Protein AF-A0A1X9XQB3-F1 (afdb_monomer_lite)

Structure (mmCIF, N/CA/C/O backbone):
data_AF-A0A1X9XQB3-F1
#
_entry.id   AF-A0A1X9XQB3-F1
#
loop_
_atom_site.group_PDB
_atom_site.id
_atom_site.type_symbol
_atom_site.label_atom_id
_atom_site.label_alt_id
_atom_site.label_comp_id
_atom_site.label_asym_id
_atom_site.label_entity_id
_atom_site.label_seq_id
_atom_site.pdbx_PDB_ins_code
_atom_site.Cartn_x
_atom_site.Cartn_y
_atom_site.Cartn_z
_atom_site.occupancy
_atom_site.B_iso_or_equiv
_atom_site.auth_seq_id
_atom_site.auth_comp_id
_atom_site.auth_asym_id
_atom_site.auth_atom_id
_atom_site.pdbx_PDB_model_num
ATOM 1 N N . ASN A 1 1 ? 27.694 -16.176 2.802 1.00 37.44 1 ASN A N 1
ATOM 2 C CA . ASN A 1 1 ? 26.279 -16.434 2.450 1.00 37.44 1 ASN A CA 1
ATOM 3 C C . ASN A 1 1 ? 25.367 -15.620 3.354 1.00 37.44 1 ASN A C 1
ATOM 5 O O . ASN A 1 1 ? 24.783 -16.163 4.282 1.00 37.44 1 ASN A O 1
ATOM 9 N N . VAL A 1 2 ? 25.298 -14.306 3.128 1.00 40.78 2 VAL A N 1
ATOM 10 C CA . VAL A 1 2 ? 24.324 -13.443 3.809 1.00 40.78 2 VAL A CA 1
ATOM 11 C C . VAL A 1 2 ? 23.009 -13.621 3.057 1.00 40.78 2 VAL A C 1
ATOM 13 O O . VAL A 1 2 ? 22.964 -13.388 1.854 1.00 40.78 2 VAL A O 1
ATOM 16 N N . LYS A 1 3 ? 21.971 -14.121 3.732 1.00 46.22 3 LYS A N 1
ATOM 17 C CA . LYS A 1 3 ? 20.614 -14.098 3.182 1.00 46.22 3 LYS A CA 1
ATOM 18 C C . LYS A 1 3 ? 20.182 -12.634 3.177 1.00 46.22 3 LYS A C 1
ATOM 20 O O . LYS A 1 3 ? 20.075 -12.053 4.252 1.00 46.22 3 LYS A O 1
ATOM 25 N N . GLU A 1 4 ? 19.992 -12.038 2.004 1.00 46.62 4 GLU A N 1
ATOM 26 C CA . GLU A 1 4 ? 19.355 -10.725 1.893 1.00 46.62 4 GLU A CA 1
ATOM 27 C C . GLU A 1 4 ? 17.985 -10.778 2.574 1.00 46.62 4 GLU A C 1
ATOM 29 O O . GLU A 1 4 ? 17.056 -11.435 2.107 1.00 46.62 4 GLU A O 1
ATOM 34 N N . THR A 1 5 ? 17.853 -10.100 3.708 1.00 53.50 5 THR A N 1
ATOM 35 C CA . THR A 1 5 ? 16.567 -9.839 4.349 1.00 53.50 5 THR A CA 1
ATOM 36 C C . THR A 1 5 ? 16.089 -8.478 3.849 1.00 53.50 5 THR A C 1
ATOM 38 O O . THR A 1 5 ? 16.226 -7.464 4.528 1.00 53.50 5 THR A O 1
ATOM 41 N N . GLY A 1 6 ? 15.603 -8.446 2.604 1.00 54.69 6 GLY A N 1
ATOM 42 C CA . GLY A 1 6 ? 15.440 -7.250 1.758 1.00 54.69 6 GLY A CA 1
ATOM 43 C C . GLY A 1 6 ? 14.592 -6.076 2.275 1.00 54.69 6 GLY A C 1
ATOM 44 O O . GLY A 1 6 ? 14.440 -5.100 1.553 1.00 54.69 6 GLY A O 1
ATOM 45 N N . TYR A 1 7 ? 14.067 -6.108 3.502 1.00 55.44 7 TYR A N 1
ATOM 46 C CA . TYR A 1 7 ? 13.210 -5.044 4.043 1.00 55.44 7 TYR A CA 1
ATOM 47 C C . TYR A 1 7 ? 13.419 -4.769 5.540 1.00 55.44 7 TYR A C 1
ATOM 49 O O . TYR A 1 7 ? 12.659 -4.007 6.129 1.00 55.44 7 TYR A O 1
ATOM 57 N N . THR A 1 8 ? 14.440 -5.354 6.183 1.00 58.28 8 THR A N 1
ATOM 58 C CA . THR A 1 8 ? 14.627 -5.260 7.649 1.00 58.28 8 THR A CA 1
ATOM 59 C C . THR A 1 8 ? 14.812 -3.825 8.153 1.00 58.28 8 THR A C 1
ATOM 61 O O . THR A 1 8 ? 14.441 -3.528 9.279 1.00 58.28 8 THR A O 1
ATOM 64 N N . TYR A 1 9 ? 15.313 -2.905 7.324 1.00 58.50 9 TYR A N 1
ATOM 65 C CA . TYR A 1 9 ? 15.450 -1.490 7.695 1.00 58.50 9 TYR A CA 1
ATOM 66 C C . TYR A 1 9 ? 14.115 -0.722 7.730 1.00 58.50 9 TYR A C 1
ATOM 68 O O . TYR A 1 9 ? 14.068 0.382 8.265 1.00 58.50 9 TYR A O 1
ATOM 76 N N . MET A 1 10 ? 13.038 -1.284 7.170 1.00 56.91 10 MET A N 1
ATOM 77 C CA . MET A 1 10 ? 11.701 -0.674 7.148 1.00 56.91 10 MET A CA 1
ATOM 78 C C . MET A 1 10 ? 10.778 -1.188 8.264 1.00 56.91 10 MET A C 1
ATOM 80 O O . MET A 1 10 ? 9.618 -0.782 8.333 1.00 56.91 10 MET A O 1
ATOM 84 N N . VAL A 1 11 ? 11.257 -2.088 9.129 1.00 59.34 11 VAL A N 1
ATOM 85 C CA . VAL A 1 11 ? 10.449 -2.715 10.185 1.00 59.34 11 VAL A CA 1
ATOM 86 C C . VAL A 1 11 ? 11.250 -2.795 11.482 1.00 59.34 11 VAL A C 1
ATOM 88 O O . VAL A 1 11 ? 12.323 -3.387 11.523 1.00 59.34 11 VAL A O 1
ATOM 91 N N . SER A 1 12 ? 10.721 -2.204 12.554 1.00 66.88 12 SER A N 1
ATOM 92 C CA . SER A 1 12 ? 11.263 -2.315 13.913 1.00 66.88 12 SER A CA 1
ATOM 93 C C . SER A 1 12 ? 10.433 -3.328 14.703 1.00 66.88 12 SER A C 1
ATOM 95 O O . SER A 1 12 ? 9.210 -3.343 14.583 1.00 66.88 12 SER A O 1
ATOM 97 N N . SER A 1 13 ? 11.077 -4.158 15.530 1.00 69.81 13 SER A N 1
ATOM 98 C CA . SER A 1 13 ? 10.378 -5.023 16.496 1.00 69.81 13 SER A CA 1
ATOM 99 C C . SER A 1 13 ? 9.633 -4.230 17.566 1.00 69.81 13 SER A C 1
ATOM 101 O O . SER A 1 13 ? 8.681 -4.732 18.156 1.00 69.81 13 SER A O 1
ATOM 103 N N . ASP A 1 14 ? 10.073 -2.998 17.809 1.00 76.62 14 ASP A N 1
ATOM 104 C CA . ASP A 1 14 ? 9.644 -2.197 18.950 1.00 76.62 14 ASP A CA 1
ATOM 105 C C . ASP A 1 14 ? 8.470 -1.285 18.579 1.00 76.62 14 ASP A C 1
ATOM 107 O O . ASP A 1 14 ? 7.724 -0.847 19.450 1.00 76.62 14 ASP A O 1
ATOM 111 N N . ASN A 1 15 ? 8.277 -1.021 17.280 1.00 72.62 15 ASN A N 1
ATOM 112 C CA . ASN A 1 15 ? 7.232 -0.141 16.773 1.00 72.62 15 ASN A CA 1
ATOM 113 C C . ASN A 1 15 ? 6.512 -0.756 15.573 1.00 72.62 15 ASN A C 1
ATOM 115 O O . ASN A 1 15 ? 7.117 -1.064 14.547 1.00 72.62 15 ASN A O 1
ATOM 119 N N . SER A 1 16 ? 5.187 -0.842 15.671 1.00 73.25 16 SER A N 1
ATOM 120 C CA . SER A 1 16 ? 4.329 -1.184 14.536 1.00 73.25 16 SER A CA 1
ATOM 121 C C . SER A 1 16 ? 3.897 0.086 13.809 1.00 73.25 16 SER A C 1
ATOM 123 O O . SER A 1 16 ? 3.140 0.888 14.352 1.00 73.25 16 SER A O 1
ATOM 125 N N . VAL A 1 17 ? 4.362 0.259 12.570 1.00 82.94 17 VAL A N 1
ATOM 126 C CA . VAL A 1 17 ? 3.944 1.356 11.685 1.00 82.94 17 VAL A CA 1
ATOM 127 C C . VAL A 1 17 ? 2.981 0.812 10.635 1.00 82.94 17 VAL A C 1
ATOM 129 O O . VAL A 1 17 ? 3.240 -0.215 10.004 1.00 82.94 17 VAL A O 1
ATOM 132 N N . GLY A 1 18 ? 1.857 1.499 10.445 1.00 89.94 18 GLY A N 1
ATOM 133 C CA . GLY A 1 18 ? 0.824 1.056 9.525 1.00 89.94 18 GLY A CA 1
ATOM 134 C C . GLY A 1 18 ? -0.345 2.023 9.405 1.00 89.94 18 GLY A C 1
ATOM 135 O O . GLY A 1 18 ? -0.331 3.131 9.935 1.00 89.94 18 GLY A O 1
ATOM 136 N N . ASN A 1 19 ? -1.374 1.571 8.701 1.00 94.50 19 ASN A N 1
ATOM 137 C CA . ASN A 1 19 ? -2.622 2.277 8.483 1.00 94.50 19 ASN A CA 1
ATOM 138 C C . ASN A 1 19 ? -3.774 1.548 9.180 1.00 94.50 19 ASN A C 1
ATOM 140 O O . ASN A 1 19 ? -3.779 0.319 9.304 1.00 94.50 19 ASN A O 1
ATOM 144 N N . LEU A 1 20 ? -4.778 2.323 9.583 1.00 95.69 20 LEU A N 1
ATOM 145 C CA . LEU A 1 20 ? -6.028 1.834 10.145 1.00 95.69 20 LEU A CA 1
ATOM 146 C C . LEU A 1 20 ? -7.189 2.383 9.318 1.00 95.69 20 LEU A C 1
ATOM 148 O O . LEU A 1 20 ? -7.307 3.592 9.137 1.00 95.69 20 LEU A O 1
ATOM 152 N N . PHE A 1 21 ? -8.046 1.489 8.839 1.00 97.31 21 PHE A N 1
ATOM 153 C CA . PHE A 1 21 ? -9.221 1.830 8.045 1.00 97.31 21 PHE A CA 1
ATOM 154 C C . PHE A 1 21 ? -10.477 1.410 8.799 1.00 97.31 21 PHE A C 1
ATOM 156 O O . PHE A 1 21 ? -10.593 0.253 9.196 1.00 97.31 21 PHE A O 1
ATOM 163 N N . TYR A 1 22 ? -11.427 2.325 8.975 1.00 97.12 22 TYR A N 1
ATOM 164 C CA . TYR A 1 22 ? -12.718 2.028 9.595 1.00 97.12 22 TYR A CA 1
ATOM 165 C C . TYR A 1 22 ? -13.782 1.777 8.527 1.00 97.12 22 TYR A C 1
ATOM 167 O O . TYR A 1 22 ? -13.881 2.516 7.550 1.00 97.12 22 TYR A O 1
ATOM 175 N N . GLY A 1 23 ? -14.600 0.751 8.738 1.00 96.25 23 GLY A N 1
ATOM 176 C CA . GLY A 1 23 ? -15.765 0.433 7.922 1.00 96.25 23 GLY A CA 1
ATOM 177 C C . GLY A 1 23 ? -17.007 0.243 8.788 1.00 96.25 23 GLY A C 1
ATOM 178 O O . GLY A 1 23 ? -16.930 0.073 10.001 1.00 96.25 23 GLY A O 1
ATOM 179 N N . SER A 1 24 ? -18.185 0.215 8.167 1.00 97.44 24 SER A N 1
ATOM 180 C CA . SER A 1 24 ? -19.462 0.092 8.892 1.00 97.44 24 SER A CA 1
ATOM 181 C C . SER A 1 24 ? -19.602 -1.196 9.718 1.00 97.44 24 SER A C 1
ATOM 183 O O . SER A 1 24 ? -20.406 -1.246 10.644 1.00 97.44 24 SER A O 1
ATOM 185 N N . LYS A 1 25 ? -18.822 -2.237 9.400 1.00 97.19 25 LYS A N 1
ATOM 186 C CA . LYS A 1 25 ? -18.846 -3.543 10.078 1.00 97.19 25 LYS A CA 1
ATOM 187 C C . LYS A 1 25 ? -17.665 -3.774 11.028 1.00 97.19 25 LYS A C 1
ATOM 189 O O . LYS A 1 25 ? -17.646 -4.798 11.710 1.00 97.19 25 LYS A O 1
ATOM 194 N N . GLY A 1 26 ? -16.678 -2.878 11.071 1.00 97.62 26 GLY A N 1
ATOM 195 C CA . GLY A 1 26 ? -15.418 -3.139 11.765 1.00 97.62 26 GLY A CA 1
ATOM 196 C C . GLY A 1 26 ? -14.258 -2.277 11.272 1.00 97.62 26 GLY A C 1
ATOM 197 O O . GLY A 1 26 ? -14.463 -1.155 10.820 1.00 97.62 26 GLY A O 1
ATOM 198 N N . TYR A 1 27 ? -13.033 -2.790 11.347 1.00 97.94 27 TYR A N 1
ATOM 199 C CA . TYR A 1 27 ? -11.840 -2.082 10.874 1.00 97.94 27 TYR A CA 1
ATOM 200 C C . TYR A 1 27 ? -10.814 -3.025 10.239 1.00 97.94 27 TYR A C 1
ATOM 202 O O . TYR A 1 27 ? -10.847 -4.234 10.457 1.00 97.94 27 TYR A O 1
ATOM 210 N N . MET A 1 28 ? -9.887 -2.460 9.467 1.00 98.00 28 MET A N 1
ATOM 211 C CA . MET A 1 28 ? -8.727 -3.150 8.906 1.00 98.00 28 MET A CA 1
ATOM 212 C C . MET A 1 28 ? -7.441 -2.483 9.384 1.00 98.00 28 MET A C 1
ATOM 214 O O . MET A 1 28 ? -7.278 -1.273 9.233 1.00 98.00 28 MET A O 1
ATOM 218 N N . THR A 1 29 ? -6.511 -3.274 9.910 1.00 96.12 29 THR A N 1
ATOM 219 C CA . THR A 1 29 ? -5.128 -2.842 10.147 1.00 96.12 29 THR A CA 1
ATOM 220 C C . THR A 1 29 ? -4.259 -3.300 8.992 1.00 96.12 29 THR A C 1
ATOM 222 O O . THR A 1 29 ? -4.388 -4.444 8.555 1.00 96.12 29 THR A O 1
ATOM 225 N N . LYS A 1 30 ? -3.346 -2.449 8.532 1.00 93.94 30 LYS A N 1
ATOM 226 C CA . LYS A 1 30 ? -2.373 -2.790 7.495 1.00 93.94 30 LYS A CA 1
ATOM 227 C C . LYS A 1 30 ? -0.991 -2.280 7.880 1.00 93.94 30 LYS A C 1
ATOM 229 O O . LYS A 1 30 ? -0.858 -1.105 8.195 1.00 93.94 30 LYS A O 1
ATOM 234 N N . ASN A 1 31 ? 0.033 -3.119 7.783 1.00 89.69 31 ASN A N 1
ATOM 235 C CA . ASN A 1 31 ? 1.433 -2.693 7.816 1.00 89.69 31 ASN A CA 1
ATOM 236 C C . ASN A 1 31 ? 2.060 -2.820 6.410 1.00 89.69 31 ASN A C 1
ATOM 238 O O . ASN A 1 31 ? 1.352 -2.891 5.398 1.00 89.69 31 ASN A O 1
ATOM 242 N N . VAL A 1 32 ? 3.391 -2.790 6.317 1.00 85.38 32 VAL A N 1
ATOM 243 C CA . VAL A 1 32 ? 4.098 -2.883 5.029 1.00 85.38 32 VAL A CA 1
ATOM 244 C C . VAL A 1 32 ? 3.809 -4.190 4.275 1.00 85.38 32 VAL A C 1
ATOM 246 O O . VAL A 1 32 ? 3.663 -4.154 3.058 1.00 85.38 32 VAL A O 1
ATOM 249 N N . ASN A 1 33 ? 3.665 -5.313 4.979 1.00 87.31 33 ASN A N 1
ATOM 250 C CA . ASN A 1 33 ? 3.614 -6.657 4.395 1.00 87.31 33 ASN A CA 1
ATOM 251 C C . ASN A 1 33 ? 2.219 -7.293 4.458 1.00 87.31 33 ASN A C 1
ATOM 253 O O . ASN A 1 33 ? 1.873 -8.122 3.624 1.00 87.31 33 ASN A O 1
ATOM 257 N N . GLU A 1 34 ? 1.407 -6.942 5.449 1.00 92.06 34 GLU A N 1
ATOM 258 C CA . GLU A 1 34 ? 0.158 -7.650 5.725 1.00 92.06 34 GLU A CA 1
ATOM 259 C C . GLU A 1 34 ? -0.989 -6.719 6.101 1.00 92.06 34 GLU A C 1
ATOM 261 O O . GLU A 1 34 ? -0.801 -5.572 6.519 1.00 92.06 34 GLU A O 1
ATOM 266 N N . TRP A 1 35 ? -2.200 -7.246 5.948 1.00 96.06 35 TRP A N 1
ATOM 267 C CA . TRP A 1 35 ? -3.435 -6.638 6.406 1.00 96.06 35 TRP A CA 1
ATOM 268 C C . TRP A 1 35 ? -4.344 -7.686 7.052 1.00 96.06 35 TRP A C 1
ATOM 270 O O . TRP A 1 35 ? -4.322 -8.863 6.689 1.00 96.06 35 TRP A O 1
ATOM 280 N N . GLN A 1 36 ? -5.153 -7.239 8.008 1.00 97.44 36 GLN A N 1
ATOM 281 C CA . GLN A 1 36 ? -6.135 -8.060 8.710 1.00 97.44 36 GLN A CA 1
ATOM 282 C C . GLN A 1 36 ? -7.372 -7.228 9.029 1.00 97.44 36 GLN A C 1
ATOM 284 O O . GLN A 1 36 ? -7.262 -6.077 9.463 1.00 97.44 36 GLN A O 1
ATOM 289 N N . THR A 1 37 ? -8.547 -7.821 8.840 1.00 98.25 37 THR A N 1
ATOM 290 C CA . THR A 1 37 ? -9.834 -7.220 9.208 1.00 98.25 37 THR A CA 1
ATOM 291 C C . THR A 1 37 ? -10.337 -7.745 10.550 1.00 98.25 37 THR A C 1
ATOM 293 O O . THR A 1 37 ? -10.011 -8.854 10.980 1.00 98.25 37 THR A O 1
ATOM 296 N N . PHE A 1 38 ? -11.143 -6.931 11.226 1.00 98.31 38 PHE A N 1
ATOM 297 C CA . PHE A 1 38 ? -11.765 -7.251 12.505 1.00 98.31 38 PHE A CA 1
ATOM 298 C C . PHE A 1 38 ? -13.205 -6.743 12.519 1.00 98.31 38 PHE A C 1
ATOM 300 O O . PHE A 1 38 ? -13.443 -5.561 12.265 1.00 98.31 38 PHE A O 1
ATOM 307 N N . PHE A 1 39 ? -14.159 -7.617 12.839 1.00 98.06 39 PHE A N 1
ATOM 308 C CA . PHE A 1 39 ? -15.590 -7.320 12.801 1.00 98.06 39 PHE A CA 1
ATOM 309 C C . PHE A 1 39 ? -16.197 -7.096 14.184 1.00 98.06 39 PHE A C 1
ATOM 311 O O . PHE A 1 39 ? -15.877 -7.782 15.158 1.00 98.06 39 PHE A O 1
ATOM 318 N N . GLY A 1 40 ? -17.153 -6.167 14.238 1.00 95.06 40 GLY A N 1
ATOM 319 C CA . GLY A 1 40 ? -17.932 -5.874 15.434 1.00 95.06 40 GLY A CA 1
ATOM 320 C C . GLY A 1 40 ? -17.103 -5.332 16.602 1.00 95.06 40 GLY A C 1
ATOM 321 O O . GLY A 1 40 ? -15.918 -5.022 16.484 1.00 95.06 40 GLY A O 1
ATOM 322 N N . LYS A 1 41 ? -17.755 -5.204 17.760 1.00 92.94 41 LYS A N 1
ATOM 323 C CA . LYS A 1 41 ? -17.123 -4.685 18.985 1.00 92.94 41 LYS A CA 1
ATOM 324 C C . LYS A 1 41 ? -16.097 -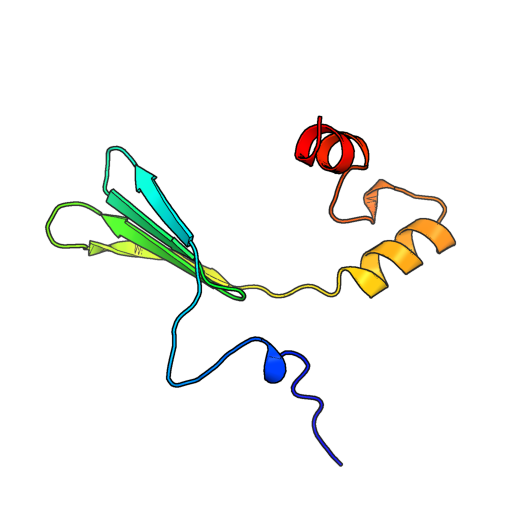5.654 19.573 1.00 92.94 41 LYS A C 1
ATOM 326 O O . LYS A 1 41 ? -15.076 -5.208 20.082 1.00 92.94 41 LYS A O 1
ATOM 331 N N . GLU A 1 42 ? -16.342 -6.953 19.416 1.00 96.31 42 GLU A N 1
ATOM 332 C CA . GLU A 1 42 ? -15.473 -8.032 19.906 1.00 96.31 42 GLU A CA 1
ATOM 333 C C . GLU A 1 42 ? -14.227 -8.253 19.038 1.00 96.31 42 GLU A C 1
ATOM 335 O O . GLU A 1 42 ? -13.405 -9.109 19.351 1.00 96.31 42 GLU A O 1
ATOM 340 N N . ARG A 1 43 ? -14.065 -7.481 17.950 1.00 95.88 43 ARG A N 1
ATOM 341 C CA . ARG A 1 43 ? -12.907 -7.555 17.047 1.00 95.88 43 ARG A CA 1
ATOM 342 C C . ARG A 1 43 ? -12.695 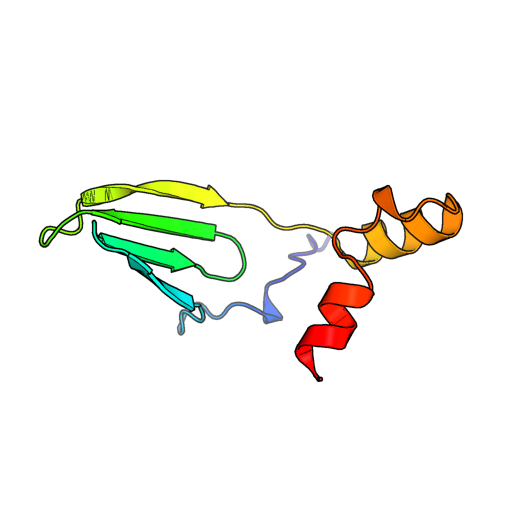-8.975 16.524 1.00 95.88 43 ARG A C 1
ATOM 344 O O . ARG A 1 43 ? -11.582 -9.494 16.538 1.00 95.88 43 ARG A O 1
ATOM 351 N N . VAL A 1 44 ? -13.773 -9.612 16.073 1.00 98.12 44 VAL A N 1
ATOM 352 C CA . VAL A 1 44 ? -13.707 -10.976 15.541 1.00 98.12 44 VAL A CA 1
ATOM 353 C C . VAL A 1 44 ? -12.812 -10.966 14.295 1.00 98.12 44 VAL A C 1
ATOM 355 O O . VAL A 1 44 ? -13.115 -10.209 13.369 1.00 98.12 44 VAL A O 1
ATOM 358 N N . PRO A 1 45 ? -11.720 -11.756 14.252 1.00 97.94 45 PRO A N 1
ATOM 359 C CA . PRO A 1 45 ? -10.827 -11.826 13.098 1.00 97.94 45 PRO A CA 1
ATOM 360 C C . PRO A 1 45 ? -11.580 -12.157 11.802 1.00 97.94 45 PRO A C 1
ATOM 362 O O . PRO A 1 45 ? -12.335 -13.127 11.757 1.00 97.94 45 PRO A O 1
ATOM 365 N N . GLY A 1 46 ? -11.367 -11.351 10.764 1.00 97.50 46 GLY A N 1
ATOM 366 C CA . GLY A 1 46 ? -11.946 -11.525 9.433 1.00 97.50 46 GLY A CA 1
ATOM 367 C C . GLY A 1 46 ? -10.925 -11.986 8.394 1.00 97.50 46 GLY A C 1
ATOM 368 O O . GLY A 1 46 ? -9.980 -12.711 8.718 1.00 97.50 46 GLY A O 1
ATOM 369 N N . GLU A 1 47 ? -11.117 -11.566 7.139 1.00 98.06 47 GLU A N 1
ATOM 370 C CA . GLU A 1 47 ? -10.143 -11.801 6.075 1.00 98.06 47 GLU A CA 1
ATOM 371 C C . GLU A 1 47 ? -8.792 -11.135 6.382 1.00 98.06 47 GLU A C 1
ATOM 373 O O . GLU A 1 47 ? -8.742 -10.022 6.921 1.00 98.06 47 GLU A O 1
ATOM 378 N N . LYS A 1 48 ? -7.721 -11.814 5.956 1.00 97.69 48 LYS A N 1
ATOM 379 C CA . LYS A 1 48 ? -6.333 -11.337 5.938 1.00 97.69 48 LYS A CA 1
ATOM 380 C C . LYS A 1 48 ? -5.706 -11.549 4.578 1.00 97.69 48 LYS A C 1
ATOM 382 O O . LYS A 1 48 ? -6.080 -12.461 3.840 1.00 97.69 48 LYS A O 1
ATOM 387 N N . GLY A 1 49 ? -4.639 -10.806 4.339 1.00 95.38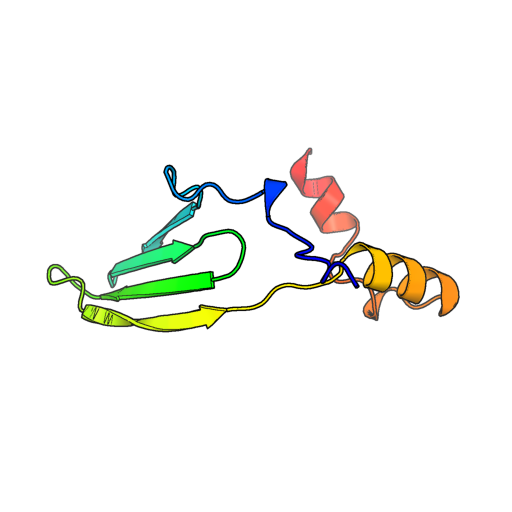 49 GLY A N 1
ATOM 388 C CA . GLY A 1 49 ? -3.697 -11.086 3.273 1.00 95.38 49 GLY A CA 1
ATOM 389 C C . GLY A 1 49 ? -2.304 -10.599 3.628 1.00 95.38 49 GLY A C 1
ATOM 390 O O . GLY A 1 49 ? -2.116 -9.759 4.508 1.00 95.38 49 GLY A O 1
ATOM 391 N N . SER A 1 50 ? -1.324 -11.137 2.920 1.00 93.44 50 SER A N 1
ATOM 392 C CA . SER A 1 50 ? 0.057 -10.683 2.976 1.00 93.44 50 SER A CA 1
ATOM 393 C C . SER A 1 50 ? 0.668 -10.697 1.584 1.00 93.44 50 SER A C 1
ATOM 395 O O . SER A 1 50 ? 0.177 -11.375 0.678 1.00 93.44 50 SER A O 1
ATOM 397 N N . GLY A 1 51 ? 1.719 -9.912 1.404 1.00 85.62 51 GLY A N 1
ATOM 398 C CA . GLY A 1 51 ? 2.419 -9.819 0.141 1.00 85.62 51 GLY A CA 1
ATOM 399 C C . GLY A 1 51 ? 3.387 -8.651 0.129 1.00 85.62 51 GLY A C 1
ATOM 400 O O . GLY A 1 51 ? 3.053 -7.535 0.523 1.00 85.62 51 GLY A O 1
ATOM 401 N N . LEU A 1 52 ? 4.573 -8.927 -0.394 1.00 80.75 52 LEU A N 1
ATOM 402 C CA . LEU A 1 52 ? 5.545 -7.926 -0.805 1.00 80.75 52 LEU A CA 1
ATOM 403 C C . LEU A 1 52 ? 5.769 -8.079 -2.308 1.00 80.75 52 LEU A C 1
ATOM 405 O O . LEU A 1 52 ? 5.579 -9.162 -2.866 1.00 80.75 52 LEU A O 1
ATOM 409 N N . GLY A 1 53 ? 6.161 -6.989 -2.957 1.00 82.88 53 GLY A N 1
ATOM 410 C CA . GLY A 1 53 ? 6.506 -6.967 -4.372 1.00 82.88 53 GLY A CA 1
ATOM 411 C C . GLY A 1 53 ? 7.816 -6.228 -4.602 1.00 82.88 53 GLY A C 1
ATOM 412 O O . GLY A 1 53 ? 8.235 -5.413 -3.778 1.00 82.88 53 GLY A O 1
ATOM 413 N N . ASP A 1 54 ? 8.445 -6.504 -5.741 1.00 88.00 54 ASP A N 1
ATOM 414 C CA . ASP A 1 54 ? 9.603 -5.751 -6.214 1.00 88.00 54 ASP A CA 1
ATOM 415 C C . ASP A 1 54 ? 9.158 -4.732 -7.268 1.00 88.00 54 ASP A C 1
ATOM 417 O O . ASP A 1 54 ? 9.177 -4.973 -8.476 1.00 88.00 54 ASP A O 1
ATOM 421 N N . HIS A 1 55 ? 8.740 -3.564 -6.783 1.00 86.94 55 HIS A N 1
ATOM 422 C CA . HIS A 1 55 ? 8.274 -2.480 -7.642 1.00 86.94 55 HIS A CA 1
ATOM 423 C C . HIS A 1 55 ? 9.368 -1.942 -8.579 1.00 86.94 55 HIS A C 1
ATOM 425 O O . HIS A 1 55 ? 9.047 -1.410 -9.642 1.00 86.94 55 HIS A O 1
ATOM 431 N N . TYR A 1 56 ? 10.649 -2.092 -8.219 1.00 88.50 56 TYR A N 1
ATOM 432 C CA . TYR A 1 56 ? 11.762 -1.664 -9.065 1.00 88.50 56 TYR A CA 1
ATOM 433 C C . TYR A 1 56 ? 11.945 -2.615 -10.243 1.00 88.50 56 TYR A C 1
ATOM 435 O O . TYR A 1 56 ? 12.063 -2.163 -11.385 1.00 88.50 56 TYR A O 1
ATOM 443 N N . ALA A 1 57 ? 11.927 -3.925 -9.985 1.00 93.12 57 ALA A N 1
ATOM 444 C CA . ALA A 1 57 ? 11.981 -4.924 -11.043 1.00 93.12 57 ALA A CA 1
ATOM 445 C C . ALA A 1 57 ? 10.781 -4.800 -11.992 1.00 93.12 57 ALA A C 1
ATOM 447 O O . ALA A 1 57 ? 10.978 -4.778 -13.208 1.00 93.12 57 ALA A O 1
ATOM 448 N N . ASP A 1 58 ? 9.563 -4.645 -11.459 1.00 92.75 58 ASP A N 1
ATOM 449 C CA . ASP A 1 58 ? 8.346 -4.451 -12.260 1.00 92.75 58 ASP A CA 1
ATOM 450 C C . ASP A 1 58 ? 8.467 -3.231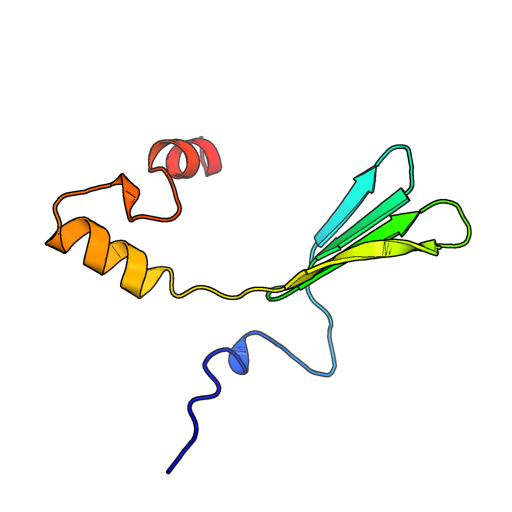 -13.192 1.00 92.75 58 ASP A C 1
ATOM 452 O O . ASP A 1 58 ? 8.172 -3.323 -14.386 1.00 92.75 58 ASP A O 1
ATOM 456 N N . PHE A 1 59 ? 8.981 -2.105 -12.683 1.00 91.31 59 PHE A N 1
ATOM 457 C CA . PHE A 1 59 ? 9.211 -0.893 -13.475 1.00 91.31 59 PHE A CA 1
ATOM 458 C C . PHE A 1 59 ? 10.241 -1.103 -14.595 1.00 91.31 59 PHE A C 1
ATOM 460 O O . PHE A 1 59 ? 9.989 -0.767 -15.754 1.00 91.31 59 PHE A O 1
ATOM 467 N N . VAL A 1 60 ? 11.396 -1.697 -14.277 1.00 94.94 60 VAL A N 1
ATOM 468 C CA . VAL A 1 60 ? 12.445 -1.974 -15.271 1.00 94.94 60 VAL A CA 1
ATOM 469 C C . VAL A 1 60 ? 11.940 -2.944 -16.345 1.00 94.94 60 VAL A C 1
ATOM 471 O O . VAL A 1 60 ? 12.238 -2.765 -17.529 1.00 94.94 60 VAL A O 1
ATOM 474 N N . ASN A 1 61 ? 11.160 -3.953 -15.956 1.00 95.75 61 ASN A N 1
ATOM 475 C CA . ASN A 1 61 ? 10.568 -4.912 -16.883 1.00 95.75 61 ASN A CA 1
ATOM 476 C C . ASN A 1 61 ? 9.546 -4.250 -17.814 1.00 95.75 61 ASN A C 1
ATOM 478 O O . ASN A 1 61 ? 9.587 -4.506 -19.017 1.00 95.75 61 ASN A O 1
ATOM 482 N N . ALA A 1 62 ? 8.697 -3.357 -17.297 1.00 95.81 62 ALA A N 1
ATOM 483 C CA . ALA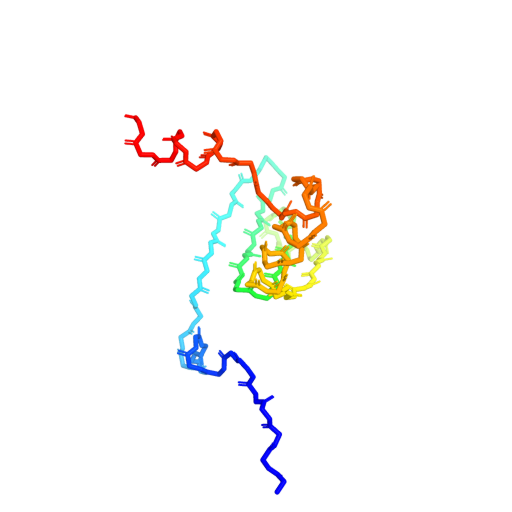 A 1 62 ? 7.748 -2.592 -18.105 1.00 95.81 62 ALA A CA 1
ATOM 484 C C . ALA A 1 62 ? 8.451 -1.758 -19.190 1.00 95.81 62 ALA A C 1
ATOM 486 O O . ALA A 1 62 ? 8.043 -1.792 -20.352 1.00 95.81 62 ALA A O 1
ATOM 487 N N . ILE A 1 63 ? 9.557 -1.083 -18.845 1.00 94.62 63 ILE A N 1
ATOM 488 C CA . ILE A 1 63 ? 10.365 -0.316 -19.810 1.00 94.62 63 ILE A CA 1
ATOM 489 C C . ILE A 1 63 ? 10.966 -1.238 -20.871 1.00 94.62 63 ILE A C 1
ATOM 491 O O . ILE A 1 63 ? 10.846 -0.967 -22.064 1.00 94.62 63 ILE A O 1
ATOM 495 N N . ARG A 1 64 ? 11.610 -2.335 -20.452 1.00 97.75 64 ARG A N 1
ATOM 496 C CA . ARG A 1 64 ? 12.269 -3.278 -21.373 1.00 97.75 64 ARG A CA 1
ATOM 497 C C . ARG A 1 64 ? 11.289 -3.919 -22.351 1.00 97.75 64 ARG A C 1
ATOM 499 O O . ARG A 1 64 ? 11.646 -4.134 -23.504 1.00 97.75 64 ARG A O 1
ATOM 506 N N . ALA A 1 65 ? 10.079 -4.224 -21.891 1.00 97.56 65 ALA A N 1
ATOM 507 C CA . ALA A 1 65 ? 9.021 -4.794 -22.716 1.00 97.56 65 ALA A CA 1
ATOM 508 C C . ALA A 1 65 ? 8.264 -3.742 -23.545 1.00 97.56 65 ALA A C 1
ATOM 510 O O . ALA A 1 65 ? 7.489 -4.117 -24.422 1.00 97.56 65 ALA A O 1
ATOM 511 N N . ASN A 1 66 ? 8.466 -2.448 -23.265 1.00 95.88 66 ASN A N 1
ATOM 512 C CA . ASN A 1 66 ? 7.619 -1.360 -23.750 1.00 95.88 66 ASN A CA 1
ATOM 513 C C . ASN A 1 66 ? 6.118 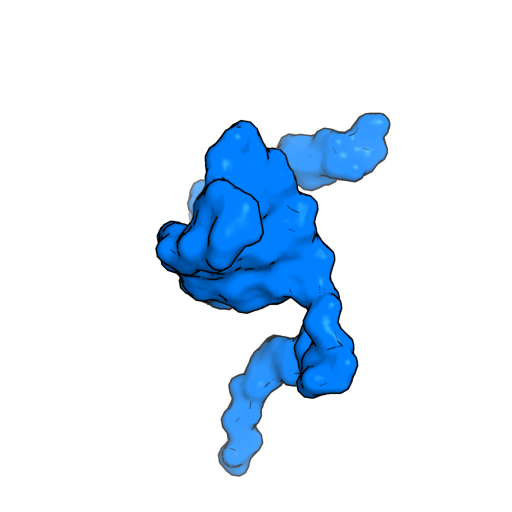-1.633 -23.494 1.00 95.88 66 ASN A C 1
ATOM 515 O O . ASN A 1 66 ? 5.271 -1.398 -24.356 1.00 95.88 66 ASN A O 1
ATOM 519 N N . ASP A 1 67 ? 5.796 -2.168 -22.310 1.00 95.31 67 ASP A N 1
ATOM 520 C CA . ASP A 1 67 ? 4.435 -2.537 -21.908 1.00 95.31 67 ASP A CA 1
ATOM 521 C C . ASP A 1 67 ? 4.119 -2.032 -20.495 1.00 95.31 67 ASP A C 1
ATOM 523 O O . ASP A 1 67 ? 4.529 -2.608 -19.484 1.00 95.31 67 ASP A O 1
ATOM 527 N N . GLN A 1 68 ? 3.327 -0.960 -20.427 1.00 90.62 68 GLN A N 1
ATOM 528 C CA . GLN A 1 68 ? 2.917 -0.326 -19.174 1.00 90.62 68 GLN A CA 1
ATOM 529 C C . GLN A 1 68 ? 2.076 -1.245 -18.279 1.00 90.62 68 GLN A C 1
ATOM 531 O O . GLN A 1 68 ? 2.032 -1.034 -17.069 1.00 90.62 68 GLN A O 1
ATOM 536 N N . LYS A 1 69 ? 1.428 -2.283 -18.826 1.00 91.94 69 LYS A N 1
ATOM 537 C CA . LYS A 1 69 ? 0.606 -3.214 -18.033 1.00 91.94 69 LYS A CA 1
ATOM 538 C C . LYS A 1 69 ? 1.430 -4.034 -17.039 1.00 91.94 69 LYS A C 1
ATOM 540 O O . LYS A 1 69 ? 0.860 -4.605 -16.111 1.00 91.94 69 LYS A O 1
ATOM 545 N N . LEU A 1 70 ? 2.748 -4.109 -17.236 1.00 93.31 70 LEU A N 1
ATOM 546 C CA . LEU A 1 70 ? 3.666 -4.782 -16.319 1.00 93.31 70 LEU A CA 1
ATOM 547 C C . LEU A 1 70 ? 4.008 -3.923 -15.093 1.00 93.31 70 LEU A C 1
ATOM 549 O O . LEU A 1 70 ? 4.379 -4.472 -14.058 1.00 93.31 70 LEU A O 1
ATOM 553 N N . ALA A 1 71 ? 3.848 -2.599 -15.172 1.00 91.69 71 ALA A N 1
ATOM 554 C CA . ALA A 1 71 ? 4.026 -1.725 -14.022 1.00 91.69 71 ALA A CA 1
ATOM 555 C C . ALA A 1 71 ? 2.839 -1.863 -13.052 1.00 91.69 71 ALA A C 1
ATOM 557 O O . ALA A 1 71 ? 1.678 -1.903 -13.456 1.00 91.69 71 ALA A O 1
ATOM 558 N N . LYS A 1 72 ? 3.116 -1.891 -11.743 1.00 87.12 72 LYS A N 1
ATOM 559 C CA . LYS A 1 72 ? 2.091 -1.999 -10.686 1.00 87.12 72 LYS A CA 1
ATOM 560 C C . LYS A 1 72 ? 1.424 -0.664 -10.304 1.00 87.12 72 LYS A C 1
ATOM 562 O O . LYS A 1 72 ? 0.801 -0.592 -9.250 1.00 87.12 72 LYS A O 1
ATOM 567 N N . GLY A 1 73 ? 1.523 0.371 -11.144 1.00 86.75 73 GLY A N 1
ATOM 568 C CA . GLY A 1 73 ? 0.880 1.674 -10.926 1.00 86.75 73 GLY A CA 1
ATOM 569 C C . GLY A 1 73 ? 0.768 2.516 -12.204 1.00 86.75 73 GLY A C 1
ATOM 570 O O . GLY A 1 73 ? 1.660 2.477 -13.055 1.00 86.75 73 GLY A O 1
ATOM 571 N N . ASP A 1 74 ? -0.330 3.268 -12.344 1.00 86.81 74 ASP A N 1
ATOM 572 C CA . ASP A 1 74 ? -0.538 4.223 -13.442 1.00 86.81 74 ASP A CA 1
ATOM 573 C C . ASP A 1 74 ? 0.091 5.583 -13.090 1.00 86.81 74 ASP A C 1
ATOM 575 O O . ASP A 1 74 ? -0.010 6.074 -11.964 1.00 86.81 74 ASP A O 1
ATOM 579 N N . ILE A 1 75 ? 0.738 6.219 -14.068 1.00 86.56 75 ILE A N 1
ATOM 580 C CA . ILE A 1 75 ? 1.363 7.535 -13.892 1.00 86.56 75 ILE A CA 1
ATOM 581 C C . ILE A 1 75 ? 0.344 8.637 -13.554 1.00 86.56 75 ILE A C 1
ATOM 583 O O . ILE A 1 75 ? 0.681 9.594 -12.859 1.00 86.56 75 ILE A O 1
ATOM 587 N N . ARG A 1 76 ? -0.908 8.501 -14.004 1.00 90.38 76 ARG A N 1
ATOM 588 C CA . ARG A 1 76 ? -2.008 9.425 -13.695 1.00 90.38 76 ARG A CA 1
ATOM 589 C C . ARG A 1 76 ? -2.357 9.401 -12.214 1.00 90.38 76 ARG A C 1
ATOM 591 O O . ARG A 1 76 ? -2.541 10.464 -11.633 1.00 90.38 76 ARG A O 1
ATOM 598 N N . ASP A 1 77 ? -2.383 8.222 -11.597 1.00 90.69 77 ASP A N 1
ATOM 599 C CA . ASP A 1 77 ? -2.631 8.096 -10.156 1.00 90.69 77 ASP A CA 1
ATOM 600 C C . ASP A 1 77 ? -1.501 8.761 -9.360 1.00 90.69 77 ASP A C 1
ATOM 602 O O . ASP A 1 77 ? -1.747 9.461 -8.379 1.00 90.69 77 ASP A O 1
ATOM 606 N N . GLY A 1 78 ? -0.259 8.616 -9.839 1.00 87.75 78 GLY A N 1
ATOM 607 C CA . GLY A 1 78 ? 0.892 9.339 -9.301 1.00 87.75 78 GLY A CA 1
ATOM 608 C C . GLY A 1 78 ? 0.732 10.859 -9.396 1.00 87.75 78 GLY A C 1
ATOM 609 O O . GLY A 1 78 ? 0.969 11.554 -8.413 1.00 87.75 78 GLY A O 1
ATOM 610 N N . PHE A 1 79 ? 0.269 11.386 -10.531 1.00 91.69 79 PHE A N 1
ATOM 611 C CA . PHE A 1 79 ? -0.020 12.817 -10.685 1.00 91.69 79 PHE A CA 1
ATOM 612 C C . PHE A 1 79 ? -1.104 13.311 -9.712 1.00 91.69 79 PHE A C 1
ATOM 614 O O . PHE A 1 79 ? -0.908 14.320 -9.041 1.00 91.69 79 PHE A O 1
ATOM 621 N N . TYR A 1 80 ? -2.216 12.585 -9.571 1.00 94.44 80 TYR A N 1
ATOM 622 C CA . TYR A 1 80 ? -3.297 12.972 -8.657 1.00 94.44 80 TYR A CA 1
ATOM 623 C C . TYR A 1 80 ? -2.912 12.900 -7.174 1.00 94.44 80 TYR A C 1
ATOM 625 O O . TYR A 1 80 ? -3.626 13.443 -6.336 1.00 94.44 80 TYR A O 1
ATOM 633 N N . SER A 1 81 ? -1.784 12.273 -6.827 1.00 89.25 81 SER A N 1
ATOM 634 C CA . SER A 1 81 ? -1.297 12.249 -5.442 1.00 89.25 81 SER A CA 1
ATOM 635 C C . SER A 1 81 ? -0.741 13.595 -4.959 1.00 89.25 81 SER A C 1
ATOM 637 O O . SER A 1 81 ? -0.606 13.797 -3.752 1.00 89.25 81 SER A O 1
ATOM 639 N N . CYS A 1 82 ? -0.426 14.513 -5.879 1.00 83.50 82 CYS A N 1
ATOM 640 C CA . CYS A 1 82 ? 0.159 15.819 -5.574 1.00 83.50 82 CYS A CA 1
ATOM 641 C C . CYS A 1 82 ? -0.527 17.005 -6.275 1.00 83.50 82 CYS A C 1
ATOM 643 O O . CYS A 1 82 ? 0.004 18.115 -6.214 1.00 83.50 82 CYS A O 1
ATOM 645 N N . ALA A 1 83 ? -1.668 16.769 -6.932 1.00 78.75 83 ALA A N 1
ATOM 646 C CA . ALA A 1 83 ? -2.478 17.785 -7.604 1.00 78.75 83 ALA A CA 1
ATOM 647 C C . ALA A 1 83 ? -3.535 18.363 -6.653 1.00 78.75 83 ALA A C 1
ATOM 649 O O . ALA A 1 83 ? -3.386 19.543 -6.265 1.00 78.75 83 ALA A O 1
#

Sequence (83 aa):
NVKETGYTYMVSSDNSVGNLFYGSKGYMTKNVNEWQTFFGKERVPGEKGSGLGDHYADFVNAIRANDQKLAKGDIRDGFYSCA

pLDDT: mean 86.01, std 15.24, range [37.44, 98.31]

Radius of gyration: 17.25 Å; chains: 1; bounding box: 46×34×44 Å

Secondary structure (DSSP, 8-state):
-----TTGGG--SS----EEEEETTEEEEE-SSEEEEEETTTTEEEEEEE----HHHHHHHHHHHT-GGGSSS-HHHHHHT--

Foldseek 3Di:
DDDCPPCVVVDDPVDFDWDWADDPFFIKTDGQFKIWTAGDPVRHTDDMDGDDDDQVVLVVVCVVVVHCVSHPDDVVVVVVVPD